Protein AF-A0A9X7IMN4-F1 (afdb_monomer)

Organism: NCBI:txid1795032

Nearest PDB structures (foldseek):
  7obj-assembly1_C  TM=5.990E-01  e=3.153E-01  Synechocystis sp. PCC 6803
  7r30-assembly1_B  TM=5.865E-01  e=4.668E-01  Synechocystis sp. PCC 6803
  1j2v-assembly1_A  TM=4.710E-01  e=2.396E+00  Pyrococcus horikoshii OT3
  3e1z-assembly1_A  TM=5.084E-01  e=6.826E+00  Trypanosoma cruzi
  4p7f-assembly1_A  TM=3.837E-01  e=7.781E+00  Mus musculus

Sequence (69 aa):
MPPLTETQQQLLQRVEREGAVAVTGRFRKTVEGLVRRGLVKYEVAHVLSESEKAPGYIYRFTVQRMTDN

Secondary structure (DSSP, 8-state):
-PPPPHHHHHHHHHHHHHSEEEEEGGGHHHHHHHHTTTSEEEEEEEEE---TTS--EEEEEEEEE----

Mean predicted aligned error: 4.49 Å

Solvent-accessible surface area (backbone atoms only — not comparable to full-atom values): 4083 Å² total; per-residue (Å²): 131,82,81,77,51,70,71,43,47,55,52,48,55,48,18,72,74,61,49,57,40,80,42,54,56,90,47,46,69,48,51,53,58,36,36,79,69,61,56,30,45,71,49,80,45,82,38,74,41,89,42,86,90,57,73,43,76,38,48,37,34,41,33,28,61,50,72,87,128

Structure (mmCIF, N/CA/C/O backbone):
data_AF-A0A9X7IMN4-F1
#
_entry.id   AF-A0A9X7IMN4-F1
#
loop_
_atom_site.group_PDB
_atom_site.id
_atom_site.type_symbol
_atom_site.label_atom_id
_atom_site.label_alt_id
_atom_site.label_comp_id
_atom_site.label_asym_id
_atom_site.label_entity_id
_atom_site.label_seq_id
_atom_site.pdbx_PDB_ins_code
_atom_site.Cartn_x
_atom_site.Cartn_y
_atom_site.Cartn_z
_atom_site.occupancy
_atom_site.B_iso_or_equiv
_atom_site.auth_seq_id
_atom_site.auth_comp_id
_atom_site.auth_asym_id
_atom_site.auth_atom_id
_atom_site.pdbx_PDB_model_num
ATOM 1 N N . MET A 1 1 ? -0.940 -1.160 20.862 1.00 71.88 1 MET A N 1
ATOM 2 C CA . MET A 1 1 ? -0.155 -0.931 19.625 1.00 71.88 1 MET A CA 1
ATOM 3 C C . MET A 1 1 ? 0.209 0.543 19.528 1.00 71.88 1 MET A C 1
ATOM 5 O O . MET A 1 1 ? -0.635 1.346 19.906 1.00 71.88 1 MET A O 1
ATOM 9 N N . PRO A 1 2 ? 1.405 0.915 19.033 1.00 85.25 2 PRO A N 1
ATOM 10 C CA . PRO A 1 2 ? 1.732 2.322 18.797 1.00 85.25 2 PRO A CA 1
ATOM 11 C C . PRO A 1 2 ? 0.794 2.929 17.739 1.00 85.25 2 PRO A C 1
ATOM 13 O O . PRO A 1 2 ? 0.245 2.173 16.924 1.00 85.25 2 PRO A O 1
ATOM 16 N N . PRO A 1 3 ? 0.603 4.257 17.712 1.00 92.88 3 PRO A N 1
ATOM 17 C CA . PRO A 1 3 ? -0.165 4.918 16.659 1.00 92.88 3 PRO A CA 1
ATOM 18 C C . PRO A 1 3 ? 0.446 4.669 15.270 1.00 92.88 3 PRO A C 1
ATOM 20 O O . PRO A 1 3 ? 1.610 4.276 15.147 1.00 92.88 3 PRO A O 1
ATOM 23 N N . LEU A 1 4 ? -0.357 4.851 14.218 1.00 94.56 4 LEU A N 1
ATOM 24 C CA . LEU A 1 4 ? 0.140 4.816 12.841 1.00 94.56 4 LEU A CA 1
ATOM 25 C C . LEU A 1 4 ? 1.080 5.999 12.599 1.00 94.56 4 LEU A C 1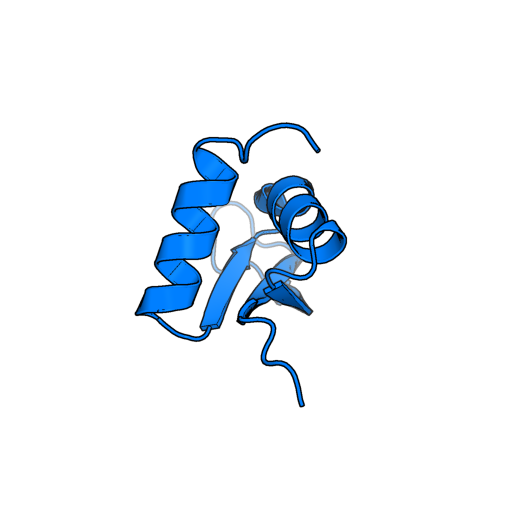
ATOM 27 O O . LEU A 1 4 ? 0.782 7.112 13.033 1.00 94.56 4 LEU A O 1
ATOM 31 N N . THR A 1 5 ? 2.174 5.768 11.874 1.00 96.12 5 THR A N 1
ATOM 32 C CA . THR A 1 5 ? 3.025 6.865 11.391 1.00 96.12 5 THR A CA 1
ATOM 33 C C . THR A 1 5 ? 2.284 7.693 10.344 1.00 96.12 5 THR A C 1
ATOM 35 O O . THR A 1 5 ? 1.353 7.201 9.707 1.00 96.12 5 THR A O 1
ATOM 38 N N . GLU A 1 6 ? 2.726 8.925 10.103 1.00 96.69 6 GLU A N 1
ATOM 39 C CA . GLU A 1 6 ? 2.1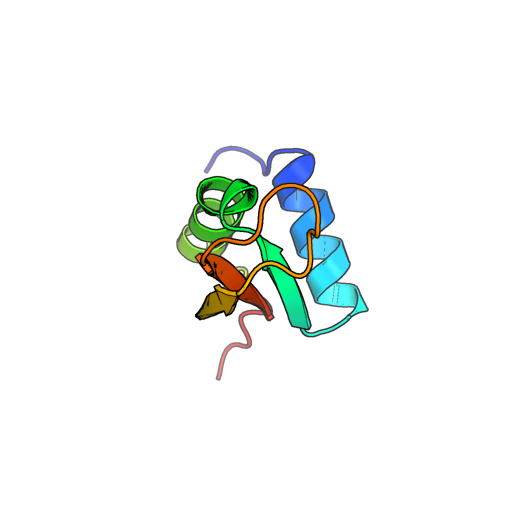19 9.801 9.093 1.00 96.69 6 GLU A CA 1
ATOM 40 C C . GLU A 1 6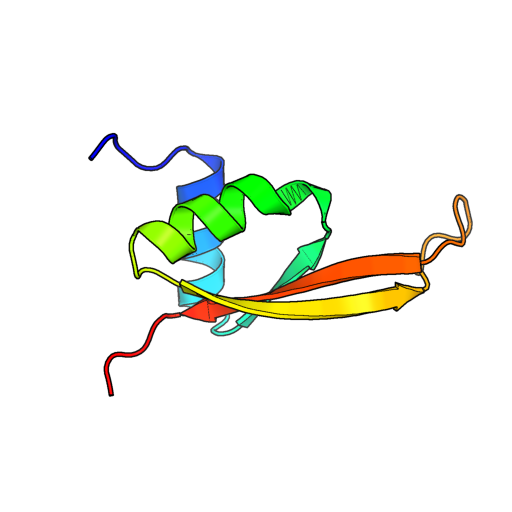 ? 2.046 9.127 7.710 1.00 96.69 6 GLU A C 1
ATOM 42 O O . GLU A 1 6 ? 0.997 9.102 7.074 1.00 96.69 6 GLU A O 1
ATOM 47 N N . THR A 1 7 ? 3.119 8.456 7.280 1.00 95.88 7 THR A N 1
ATOM 48 C CA . THR A 1 7 ? 3.145 7.728 6.001 1.00 95.88 7 THR A CA 1
ATOM 49 C C . THR A 1 7 ? 2.176 6.542 5.973 1.00 95.88 7 THR A C 1
ATOM 51 O O . THR A 1 7 ? 1.598 6.242 4.931 1.00 95.88 7 THR A O 1
ATOM 54 N N . GLN A 1 8 ? 1.988 5.850 7.103 1.00 96.88 8 GLN A N 1
ATOM 55 C CA . GLN A 1 8 ? 1.004 4.770 7.210 1.00 96.88 8 GLN A CA 1
ATOM 56 C C . GLN A 1 8 ? -0.424 5.313 7.126 1.00 96.88 8 GLN A C 1
ATOM 58 O O . GLN A 1 8 ? -1.248 4.721 6.434 1.00 96.88 8 GLN A O 1
ATOM 63 N N . GLN A 1 9 ? -0.703 6.440 7.785 1.00 97.38 9 GLN A N 1
ATOM 64 C CA . GLN A 1 9 ? -2.004 7.111 7.730 1.00 97.38 9 GLN A CA 1
ATOM 65 C C . GLN A 1 9 ? -2.324 7.586 6.311 1.00 97.38 9 GLN A C 1
ATOM 67 O O . GLN A 1 9 ? -3.391 7.271 5.795 1.00 97.38 9 GLN A O 1
ATOM 72 N N . GLN A 1 10 ? -1.380 8.261 5.650 1.00 97.38 10 GLN A N 1
ATOM 73 C CA . GLN A 1 10 ? -1.542 8.733 4.273 1.00 97.38 10 GLN A CA 1
ATOM 74 C C . GLN A 1 10 ? -1.802 7.579 3.298 1.00 97.38 10 GLN A C 1
ATOM 76 O O . GLN A 1 10 ? -2.693 7.670 2.455 1.00 97.38 10 GLN A O 1
ATOM 81 N N . LEU A 1 11 ? -1.051 6.475 3.414 1.00 96.94 11 LEU A N 1
ATOM 82 C CA . LEU A 1 11 ? -1.270 5.304 2.566 1.00 96.94 11 LEU A CA 1
ATOM 83 C C . LEU A 1 11 ? -2.645 4.675 2.823 1.00 96.94 11 LEU A C 1
ATOM 85 O O . LEU A 1 11 ? -3.337 4.340 1.866 1.00 96.94 11 LEU A O 1
ATOM 89 N N . LEU A 1 12 ? -3.049 4.543 4.088 1.00 96.75 12 LEU A N 1
ATOM 90 C CA . LEU A 1 12 ? -4.350 3.984 4.446 1.00 96.75 12 LEU A CA 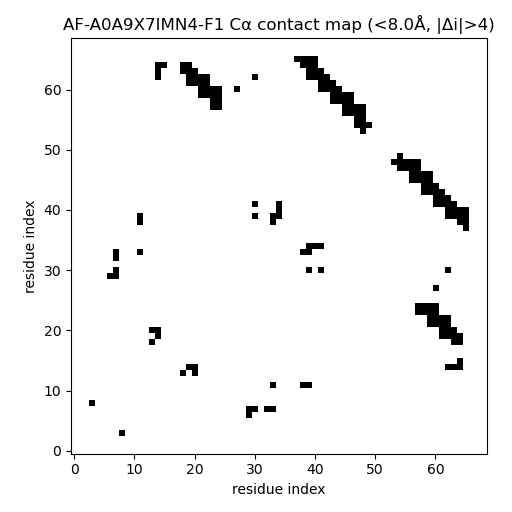1
ATOM 91 C C . LEU A 1 12 ? -5.498 4.8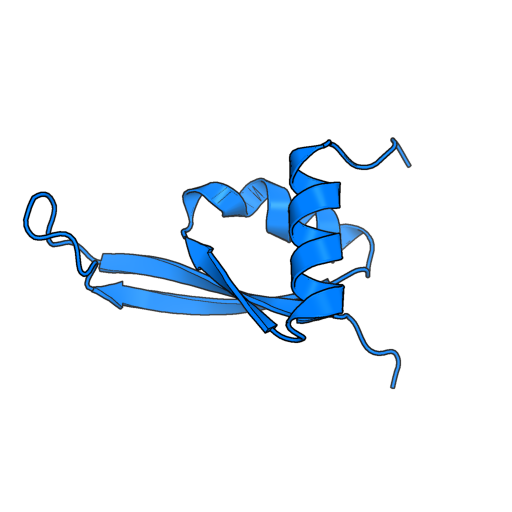42 3.903 1.00 96.75 12 LEU A C 1
ATOM 93 O O . LEU A 1 12 ? -6.341 4.317 3.187 1.00 96.75 12 LEU A O 1
ATOM 97 N N . GLN A 1 13 ? -5.480 6.156 4.141 1.00 97.25 13 GLN A N 1
ATOM 98 C CA . GLN A 1 13 ? -6.484 7.089 3.613 1.00 97.25 13 GLN A CA 1
ATOM 99 C C . GLN A 1 13 ? -6.575 7.026 2.086 1.00 97.25 13 GLN A C 1
ATOM 101 O O . GLN A 1 13 ? -7.659 7.070 1.505 1.00 97.25 13 GLN A O 1
ATOM 106 N N . ARG A 1 14 ? -5.426 6.899 1.415 1.00 97.31 14 ARG A N 1
ATOM 107 C CA . ARG A 1 14 ? -5.387 6.759 -0.037 1.00 97.31 14 ARG A CA 1
ATOM 108 C C . ARG A 1 14 ? -6.056 5.464 -0.499 1.00 97.31 14 ARG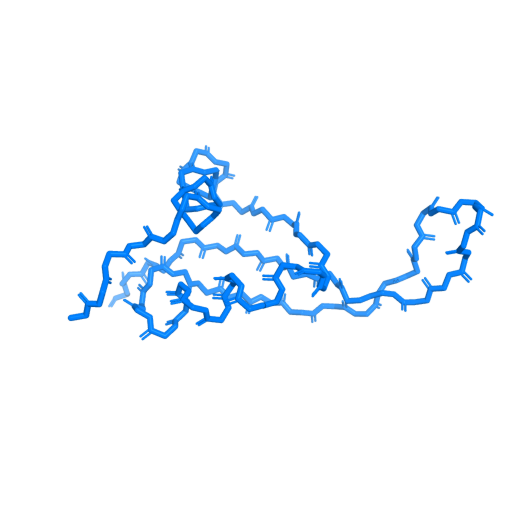 A C 1
ATOM 110 O O . ARG A 1 14 ? -6.844 5.504 -1.436 1.00 97.31 14 ARG A O 1
ATOM 117 N N . VAL A 1 15 ? -5.782 4.343 0.170 1.00 96.75 15 VAL A N 1
ATOM 118 C CA . VAL A 1 15 ? -6.438 3.052 -0.100 1.00 96.75 15 VAL A CA 1
ATOM 119 C C . VAL A 1 15 ? -7.937 3.120 0.187 1.00 96.75 15 VAL A C 1
ATOM 121 O O . VAL A 1 15 ? -8.719 2.578 -0.582 1.00 96.75 15 VAL A O 1
ATOM 124 N N . GLU A 1 16 ? -8.363 3.817 1.237 1.00 95.25 16 GLU A N 1
ATOM 125 C CA . GLU A 1 16 ? -9.786 4.004 1.543 1.00 95.25 16 GLU A CA 1
ATOM 126 C C . GLU A 1 16 ? -10.519 4.806 0.464 1.00 95.25 16 GLU A C 1
ATOM 128 O O . GLU A 1 16 ? -11.667 4.501 0.154 1.00 95.25 16 GLU A O 1
ATOM 133 N N . ARG A 1 17 ? -9.851 5.799 -0.133 1.00 96.56 17 ARG A N 1
ATOM 134 C CA . ARG A 1 17 ? -10.414 6.635 -1.199 1.00 96.56 17 ARG A CA 1
ATOM 135 C C . ARG A 1 17 ? -10.391 5.964 -2.576 1.00 96.56 17 ARG A C 1
ATOM 137 O O . ARG A 1 17 ? -11.330 6.130 -3.343 1.00 96.56 17 ARG A O 1
ATOM 144 N N . GLU A 1 18 ? -9.305 5.269 -2.913 1.00 96.19 18 GLU A N 1
ATOM 145 C CA . GLU A 1 18 ? -9.055 4.705 -4.254 1.00 96.19 18 GLU A CA 1
ATOM 146 C C . GLU A 1 18 ? -9.406 3.205 -4.348 1.00 96.19 18 GLU A C 1
ATOM 148 O O . GLU A 1 18 ? -9.426 2.638 -5.437 1.00 96.19 18 GLU A O 1
ATOM 153 N N . GLY A 1 19 ? -9.675 2.539 -3.221 1.00 94.25 19 GLY A N 1
ATOM 154 C CA . GLY A 1 19 ? -9.950 1.101 -3.115 1.00 94.25 19 GLY A CA 1
ATOM 155 C C . GLY A 1 19 ? -8.693 0.230 -3.219 1.00 94.25 19 GLY A C 1
ATOM 156 O O . GLY A 1 19 ? -8.441 -0.616 -2.355 1.00 94.25 19 GLY A O 1
ATOM 157 N N . ALA A 1 20 ? -7.880 0.461 -4.251 1.00 94.88 20 ALA A N 1
ATOM 158 C CA . ALA A 1 20 ? -6.616 -0.225 -4.495 1.00 94.88 20 ALA A CA 1
ATOM 159 C C . ALA A 1 20 ? -5.528 0.768 -4.919 1.00 94.88 20 ALA A C 1
ATOM 161 O O . ALA A 1 20 ? -5.744 1.607 -5.789 1.00 94.88 20 ALA A O 1
ATOM 162 N N . VAL A 1 21 ? -4.333 0.656 -4.338 1.00 96.81 21 VAL A N 1
ATOM 163 C CA . VAL A 1 21 ? -3.210 1.561 -4.615 1.00 96.81 21 VAL A CA 1
ATOM 164 C C . VAL A 1 21 ? -1.946 0.762 -4.897 1.00 96.81 21 VAL A C 1
ATOM 166 O O . VAL A 1 21 ? -1.524 -0.055 -4.081 1.00 96.81 21 VAL A O 1
ATOM 169 N N . ALA A 1 22 ? -1.291 1.046 -6.022 1.00 95.50 22 ALA A N 1
ATOM 170 C CA . ALA A 1 22 ? 0.027 0.504 -6.325 1.00 95.50 22 ALA A CA 1
ATOM 171 C C . ALA A 1 22 ? 1.138 1.381 -5.720 1.00 95.50 22 ALA A C 1
ATOM 173 O O . ALA A 1 22 ? 1.210 2.583 -5.985 1.00 95.50 22 ALA A O 1
ATOM 174 N N . VAL A 1 23 ? 2.043 0.778 -4.950 1.00 94.75 23 VAL A N 1
ATOM 175 C CA . VAL A 1 23 ? 3.246 1.429 -4.408 1.00 94.75 23 VAL A CA 1
ATOM 176 C C . VAL A 1 23 ? 4.500 0.628 -4.747 1.00 94.75 23 VAL A C 1
ATOM 178 O O . VAL A 1 23 ? 4.450 -0.578 -4.976 1.00 94.75 23 VAL A O 1
ATOM 181 N N . THR A 1 24 ? 5.653 1.289 -4.802 1.00 93.12 24 THR A N 1
ATOM 182 C CA . THR A 1 24 ? 6.931 0.608 -5.053 1.00 93.12 24 THR A CA 1
ATOM 183 C C . THR A 1 24 ? 7.473 -0.047 -3.781 1.00 93.12 24 THR A C 1
ATOM 185 O O . THR A 1 24 ? 7.064 0.281 -2.664 1.00 93.12 24 THR A O 1
ATOM 188 N N . GLY A 1 25 ? 8.471 -0.922 -3.926 1.00 90.25 25 GLY A N 1
ATOM 189 C CA . GLY A 1 25 ? 9.117 -1.604 -2.799 1.00 90.25 25 GLY A CA 1
ATOM 190 C C . GLY A 1 25 ? 9.753 -0.700 -1.739 1.00 90.25 25 GLY A C 1
ATOM 191 O O . GLY A 1 25 ? 9.984 -1.158 -0.621 1.00 90.25 25 GLY A O 1
ATOM 192 N N . ARG A 1 26 ? 9.942 0.599 -2.013 1.00 91.31 26 ARG A N 1
ATOM 193 C CA . ARG A 1 26 ? 10.340 1.586 -0.994 1.00 91.31 26 ARG A CA 1
ATOM 194 C C . ARG A 1 26 ? 9.340 1.659 0.168 1.00 91.31 26 ARG A C 1
ATOM 196 O 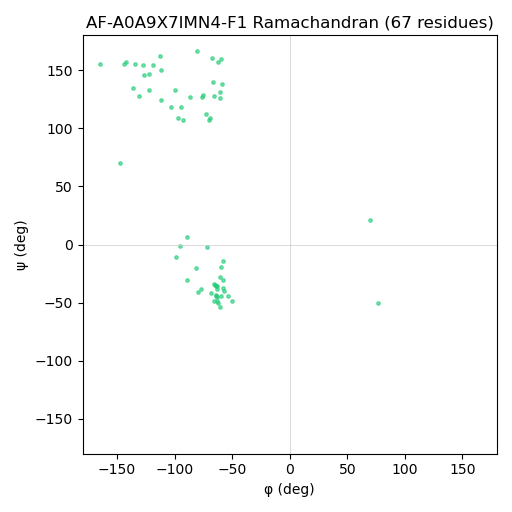O . ARG A 1 26 ? 9.738 1.911 1.301 1.00 91.31 26 ARG A O 1
ATOM 203 N N . PHE A 1 27 ? 8.059 1.401 -0.095 1.00 94.50 27 PHE A N 1
ATOM 204 C CA . PHE A 1 27 ? 6.985 1.449 0.900 1.00 94.50 27 PHE A CA 1
ATOM 205 C C . PHE A 1 27 ? 6.758 0.114 1.618 1.00 94.50 27 PHE A C 1
ATOM 207 O O . PHE A 1 27 ? 5.838 0.016 2.426 1.00 94.50 27 PHE A O 1
ATOM 214 N N . ARG A 1 28 ? 7.600 -0.905 1.386 1.00 94.94 28 ARG A N 1
ATOM 215 C CA . ARG A 1 28 ? 7.420 -2.255 1.941 1.00 94.94 28 ARG A CA 1
ATOM 216 C C . ARG A 1 28 ? 7.169 -2.259 3.451 1.00 94.94 28 A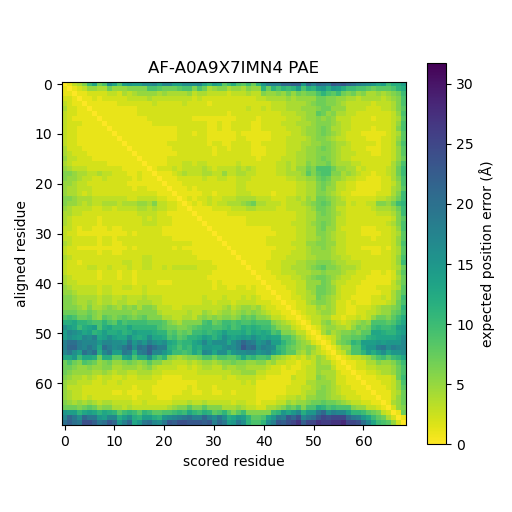RG A C 1
ATOM 218 O O . ARG A 1 28 ? 6.196 -2.853 3.898 1.00 94.94 28 ARG A O 1
ATOM 225 N N . LYS A 1 29 ? 7.984 -1.545 4.237 1.00 95.38 29 LYS A N 1
ATOM 226 C CA . LYS A 1 29 ? 7.812 -1.472 5.704 1.00 95.38 29 LYS A CA 1
ATOM 227 C C . LYS A 1 29 ? 6.485 -0.820 6.110 1.00 95.38 29 LYS A C 1
ATOM 229 O O . LYS A 1 29 ? 5.873 -1.228 7.094 1.00 95.38 29 LYS A O 1
ATOM 234 N N . THR A 1 30 ? 6.036 0.183 5.356 1.00 96.62 30 THR A N 1
ATOM 235 C CA . THR A 1 30 ? 4.746 0.851 5.572 1.00 96.62 30 THR A CA 1
ATOM 236 C C . THR A 1 30 ? 3.597 -0.121 5.318 1.00 96.62 30 THR A C 1
ATOM 238 O O . THR A 1 30 ? 2.728 -0.254 6.177 1.00 96.62 30 THR A O 1
ATOM 241 N N . VAL A 1 31 ? 3.635 -0.842 4.190 1.00 96.50 31 VAL A N 1
ATOM 242 C CA . VAL A 1 31 ? 2.635 -1.858 3.823 1.00 96.50 31 VAL A CA 1
ATOM 243 C C . VAL A 1 31 ? 2.592 -2.972 4.866 1.00 96.50 31 VAL A C 1
ATOM 245 O O . VAL A 1 31 ? 1.542 -3.220 5.448 1.00 96.50 31 VAL A O 1
ATOM 248 N N . GLU A 1 32 ? 3.734 -3.585 5.187 1.00 95.88 32 GLU A N 1
ATOM 249 C CA . GLU A 1 32 ? 3.820 -4.654 6.192 1.00 95.88 32 GLU A CA 1
ATOM 250 C C . GLU A 1 32 ? 3.310 -4.196 7.568 1.00 95.88 32 GLU A C 1
ATOM 252 O O . GLU A 1 32 ? 2.648 -4.959 8.271 1.00 95.88 32 GLU A O 1
ATOM 257 N N . GLY A 1 33 ? 3.570 -2.942 7.949 1.00 96.12 33 GLY A N 1
ATOM 258 C CA . GLY A 1 33 ? 3.071 -2.366 9.195 1.00 96.12 33 GLY A CA 1
ATOM 259 C C . GLY A 1 33 ? 1.547 -2.222 9.251 1.00 96.12 33 GLY A C 1
ATOM 260 O O . GLY A 1 33 ? 0.974 -2.398 10.324 1.00 96.12 33 GLY A O 1
ATOM 261 N N . LEU A 1 34 ? 0.891 -1.935 8.124 1.00 96.25 34 LEU A N 1
ATOM 262 C CA . LEU A 1 34 ? -0.573 -1.882 8.028 1.00 96.25 34 LEU A CA 1
ATOM 263 C C . LEU A 1 34 ? -1.194 -3.288 7.970 1.00 96.25 34 LEU A C 1
ATOM 265 O O . LEU A 1 34 ? -2.214 -3.533 8.610 1.00 96.25 34 LEU A O 1
ATOM 269 N N . VAL A 1 35 ? -0.549 -4.227 7.272 1.00 96.06 35 VAL A N 1
ATOM 270 C CA . VAL A 1 35 ? -0.993 -5.630 7.159 1.00 96.06 35 VAL A CA 1
ATOM 271 C C . VAL A 1 35 ? -0.978 -6.326 8.512 1.00 96.06 35 VAL A C 1
ATOM 273 O O . VAL A 1 35 ? -1.955 -6.957 8.895 1.00 96.06 35 VAL A O 1
ATOM 276 N N . ARG A 1 36 ? 0.097 -6.155 9.295 1.00 95.06 36 ARG A N 1
ATOM 277 C CA . ARG A 1 36 ? 0.197 -6.719 10.656 1.00 95.06 36 ARG A CA 1
ATOM 278 C C . ARG A 1 36 ? -0.899 -6.223 11.602 1.00 95.06 36 ARG A C 1
ATOM 280 O O . ARG A 1 36 ? -1.125 -6.839 12.636 1.00 95.06 36 ARG A O 1
ATOM 287 N N . ARG A 1 37 ? -1.546 -5.104 11.271 1.00 94.31 37 ARG A N 1
ATOM 288 C CA . ARG A 1 37 ? -2.663 -4.521 12.025 1.00 94.31 37 ARG A CA 1
ATOM 289 C C . ARG A 1 37 ? -4.031 -4.940 11.483 1.00 94.31 37 ARG A C 1
ATOM 291 O O . ARG A 1 37 ? -5.028 -4.487 12.028 1.00 94.31 37 ARG A O 1
ATOM 298 N N . GLY A 1 38 ? -4.077 -5.736 10.413 1.00 95.25 38 GLY A N 1
ATOM 299 C CA . GLY A 1 38 ? -5.316 -6.147 9.752 1.00 95.25 38 GLY A CA 1
ATOM 300 C C . GLY A 1 38 ? -6.024 -5.018 9.002 1.00 95.25 38 GLY A C 1
ATOM 301 O O . GLY A 1 38 ? -7.221 -5.103 8.781 1.00 95.25 38 GLY A O 1
ATOM 302 N N . LEU A 1 39 ? -5.323 -3.937 8.638 1.00 95.81 39 LEU A N 1
ATOM 303 C CA . LEU A 1 39 ? -5.951 -2.767 8.001 1.00 95.81 39 LEU A CA 1
ATOM 304 C C . LEU A 1 39 ? -5.988 -2.880 6.472 1.00 95.81 39 LEU A C 1
ATOM 306 O O . LEU A 1 39 ? -6.886 -2.357 5.813 1.00 95.81 39 LEU A O 1
ATOM 310 N N . VAL A 1 40 ? -4.996 -3.559 5.896 1.00 96.69 40 VAL A N 1
ATOM 311 C CA . VAL A 1 40 ? -4.852 -3.739 4.448 1.00 96.69 40 VAL A CA 1
ATOM 312 C C . VAL A 1 40 ? -4.340 -5.138 4.128 1.00 96.69 40 VAL A C 1
ATOM 314 O O . VAL A 1 40 ? -3.646 -5.756 4.935 1.00 96.69 40 VAL A O 1
ATOM 317 N N . LYS A 1 41 ? -4.612 -5.590 2.908 1.00 97.25 41 LYS A N 1
ATOM 318 C CA . LYS A 1 41 ? -3.950 -6.723 2.252 1.00 97.25 41 LYS A CA 1
ATOM 319 C C . LYS A 1 41 ? -3.128 -6.218 1.068 1.00 97.25 41 LYS A C 1
ATOM 321 O O . LYS A 1 41 ? -3.334 -5.093 0.607 1.00 97.25 41 LYS A O 1
ATOM 326 N N . TYR A 1 42 ? -2.190 -7.024 0.580 1.00 97.06 42 TYR A N 1
ATOM 327 C CA . TYR A 1 42 ? -1.439 -6.672 -0.621 1.00 97.06 42 TYR A CA 1
ATOM 328 C C . TYR A 1 42 ? -1.122 -7.874 -1.501 1.00 97.06 42 TYR A C 1
ATOM 330 O O . TYR A 1 42 ? -0.979 -8.995 -1.017 1.00 97.06 42 TYR A O 1
ATOM 338 N N . GLU A 1 43 ? -0.929 -7.586 -2.781 1.00 96.06 43 GLU A N 1
ATOM 339 C CA . GLU A 1 43 ? -0.289 -8.463 -3.758 1.00 96.06 43 GLU A CA 1
ATOM 340 C C . GLU A 1 43 ? 1.056 -7.862 -4.169 1.00 96.06 43 GLU A C 1
ATOM 342 O O . GLU A 1 43 ? 1.225 -6.639 -4.153 1.00 96.06 43 GLU A O 1
ATOM 347 N N . VAL A 1 44 ? 2.026 -8.704 -4.527 1.00 95.75 44 VAL A N 1
ATOM 348 C CA . VAL A 1 44 ? 3.350 -8.260 -4.972 1.00 95.75 44 VAL A CA 1
ATOM 349 C C . VAL A 1 44 ? 3.647 -8.788 -6.369 1.00 95.75 44 VAL A C 1
ATOM 351 O O . VAL A 1 44 ? 3.481 -9.972 -6.644 1.00 95.75 44 VAL A O 1
ATOM 354 N N . ALA A 1 45 ? 4.123 -7.903 -7.239 1.00 94.44 45 ALA A N 1
ATOM 355 C CA . ALA A 1 45 ? 4.587 -8.229 -8.579 1.00 94.44 45 ALA A CA 1
ATOM 356 C C . ALA A 1 45 ? 6.009 -7.700 -8.791 1.00 94.44 45 ALA A C 1
ATOM 358 O O . ALA A 1 45 ? 6.376 -6.638 -8.276 1.00 94.44 45 ALA A O 1
ATOM 359 N N . HIS A 1 46 ? 6.809 -8.429 -9.569 1.00 93.00 46 HIS A N 1
ATOM 360 C CA . HIS A 1 46 ? 8.114 -7.970 -10.040 1.00 93.00 46 HIS A CA 1
ATOM 361 C C . HIS A 1 46 ? 7.934 -7.404 -11.446 1.00 93.00 46 HIS A C 1
ATOM 363 O O . HIS A 1 46 ? 7.630 -8.138 -12.380 1.00 93.00 46 HIS A O 1
ATOM 369 N N . VAL A 1 47 ? 8.032 -6.084 -11.577 1.00 91.19 47 VAL A N 1
ATOM 370 C CA . VAL A 1 47 ? 7.710 -5.364 -12.816 1.00 91.19 47 VAL A CA 1
ATOM 371 C C . VAL A 1 47 ? 8.912 -4.568 -13.286 1.00 91.19 47 VAL A C 1
ATOM 373 O O . VAL A 1 47 ? 9.679 -4.064 -12.465 1.00 91.19 47 VAL A O 1
ATOM 376 N N . LEU A 1 48 ? 9.080 -4.432 -14.600 1.00 89.94 48 LEU A N 1
ATOM 377 C CA . LEU A 1 48 ? 10.093 -3.538 -15.145 1.00 89.94 48 LEU A CA 1
ATOM 378 C C . LEU A 1 48 ? 9.729 -2.092 -14.782 1.00 89.94 48 LEU A C 1
ATOM 380 O O . LEU A 1 48 ? 8.599 -1.653 -14.988 1.00 89.94 48 LEU A O 1
ATOM 384 N N . SER A 1 49 ? 10.682 -1.369 -14.201 1.00 83.50 49 SER A N 1
ATOM 385 C CA . SER A 1 49 ? 10.554 0.057 -13.924 1.00 83.50 49 SER A CA 1
ATOM 386 C C . SER A 1 49 ? 10.350 0.825 -15.228 1.00 83.50 49 SER A C 1
ATOM 388 O O . SER A 1 49 ? 11.133 0.675 -16.161 1.00 83.50 49 SER A O 1
ATOM 390 N N . GLU A 1 50 ? 9.349 1.704 -15.257 1.00 81.56 50 GLU A N 1
ATOM 391 C CA . GLU A 1 50 ? 9.123 2.660 -16.354 1.00 81.56 50 GLU A CA 1
ATOM 392 C C . GLU A 1 50 ? 10.173 3.790 -16.366 1.00 81.56 50 GLU A C 1
ATOM 394 O O . GLU A 1 50 ? 10.150 4.667 -17.224 1.00 81.56 50 GLU A O 1
ATOM 399 N N . SER A 1 51 ? 11.103 3.808 -15.401 1.00 77.62 51 SER A N 1
ATOM 400 C CA . SER A 1 51 ? 12.163 4.810 -15.357 1.00 77.62 51 SER A CA 1
ATOM 401 C C . SER A 1 51 ? 13.210 4.559 -16.438 1.00 77.62 51 SER A C 1
ATOM 403 O O . SER A 1 51 ? 14.021 3.642 -16.325 1.00 77.62 51 SER A O 1
ATOM 405 N N . GLU A 1 52 ? 13.279 5.462 -17.413 1.00 75.25 52 GLU A N 1
ATOM 406 C CA . GLU A 1 52 ? 14.321 5.463 -18.451 1.00 75.25 52 GLU A CA 1
ATOM 407 C C . GLU A 1 52 ? 15.741 5.602 -17.873 1.00 75.25 52 GLU A C 1
ATOM 409 O O . GLU A 1 52 ?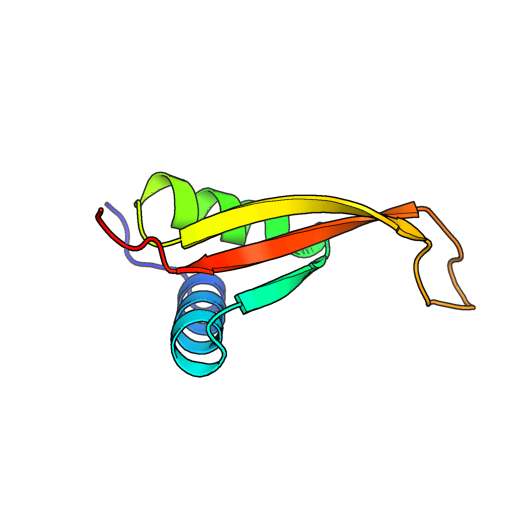 16.707 5.115 -18.450 1.00 75.25 52 GLU A O 1
ATOM 414 N N . LYS A 1 53 ? 15.878 6.245 -16.705 1.00 77.81 53 LYS A N 1
ATOM 415 C CA . LYS A 1 53 ? 17.173 6.483 -16.041 1.00 77.81 53 LYS A CA 1
ATOM 416 C C . LYS A 1 53 ? 17.684 5.282 -15.245 1.00 77.81 53 LYS A C 1
ATOM 418 O O . LYS A 1 53 ? 18.866 5.229 -14.922 1.00 77.81 53 LYS A O 1
ATOM 423 N N . ALA A 1 54 ? 16.801 4.356 -14.885 1.00 67.75 54 ALA A N 1
ATOM 424 C CA . ALA A 1 54 ? 17.134 3.161 -14.120 1.00 67.75 54 ALA A CA 1
ATOM 425 C C . ALA A 1 54 ? 16.214 2.006 -14.552 1.00 67.75 54 ALA A C 1
ATOM 427 O O . ALA A 1 54 ? 15.319 1.613 -13.788 1.00 67.75 54 ALA A O 1
ATOM 428 N N . PRO A 1 55 ? 16.401 1.483 -15.780 1.00 75.50 55 PRO A N 1
ATOM 429 C CA . PRO A 1 55 ? 15.631 0.352 -16.268 1.00 75.50 55 PRO A CA 1
ATOM 430 C C . PRO A 1 55 ? 16.043 -0.887 -15.473 1.00 75.50 55 PRO A C 1
ATOM 432 O O . PRO A 1 55 ? 17.159 -1.391 -15.578 1.00 75.50 55 PRO A O 1
ATOM 435 N N . GLY A 1 56 ? 15.145 -1.358 -14.620 1.00 85.69 56 GLY A N 1
ATOM 436 C CA . GLY A 1 56 ? 15.389 -2.505 -13.759 1.00 85.69 56 GLY A CA 1
ATOM 437 C C . GLY A 1 56 ? 14.091 -3.031 -13.180 1.00 85.69 56 GLY A C 1
ATOM 438 O O . GLY A 1 56 ? 13.101 -2.305 -13.085 1.00 85.69 56 GLY A O 1
ATOM 439 N N . TYR A 1 57 ? 14.078 -4.305 -12.807 1.00 88.56 57 TYR A N 1
ATOM 440 C CA . TYR A 1 57 ? 12.895 -4.891 -12.202 1.00 88.56 57 TYR A CA 1
ATOM 441 C C . TYR A 1 57 ? 12.748 -4.440 -10.747 1.00 88.56 57 TYR A C 1
ATOM 443 O O . TYR A 1 57 ? 13.657 -4.599 -9.929 1.00 88.56 57 TYR A O 1
ATOM 451 N N . ILE A 1 58 ? 11.577 -3.909 -10.414 1.00 90.31 58 ILE A N 1
ATOM 452 C CA . ILE A 1 58 ? 11.218 -3.427 -9.084 1.00 90.31 58 ILE A CA 1
ATOM 453 C C . ILE A 1 58 ? 10.026 -4.204 -8.536 1.00 90.31 58 ILE A C 1
ATOM 455 O O . ILE A 1 58 ? 9.186 -4.715 -9.275 1.00 90.31 58 ILE A O 1
ATOM 459 N N . TYR A 1 59 ? 9.923 -4.261 -7.212 1.00 91.81 59 TYR A N 1
ATOM 460 C CA . TYR A 1 59 ? 8.701 -4.729 -6.571 1.00 91.81 59 TYR A CA 1
ATOM 461 C C . TYR A 1 59 ? 7.617 -3.652 -6.652 1.00 91.81 59 TYR A C 1
ATOM 463 O O . TYR A 1 59 ? 7.837 -2.510 -6.230 1.00 91.81 59 TYR A O 1
ATOM 471 N N . ARG A 1 60 ? 6.438 -4.039 -7.137 1.00 94.88 60 ARG A N 1
ATOM 472 C CA . ARG A 1 60 ? 5.194 -3.273 -7.060 1.00 94.88 60 ARG A CA 1
ATOM 473 C C . ARG A 1 60 ? 4.240 -4.000 -6.117 1.00 94.88 60 ARG A C 1
ATOM 475 O O . ARG A 1 60 ? 3.961 -5.178 -6.301 1.00 94.88 60 ARG A O 1
ATOM 482 N N . PHE A 1 61 ? 3.773 -3.283 -5.106 1.00 96.06 61 PHE A N 1
ATOM 483 C CA . PHE A 1 61 ? 2.803 -3.742 -4.123 1.00 96.06 61 PHE A CA 1
ATOM 484 C C . PHE A 1 61 ? 1.450 -3.135 -4.472 1.00 96.06 61 PHE A C 1
ATOM 486 O O . PHE A 1 61 ? 1.318 -1.912 -4.450 1.00 96.06 61 PHE A O 1
ATOM 493 N N . THR A 1 62 ? 0.459 -3.963 -4.773 1.00 97.12 62 THR A N 1
ATOM 494 C CA . THR A 1 62 ? -0.932 -3.525 -4.922 1.00 97.12 62 THR A CA 1
ATOM 495 C C . THR A 1 62 ? -1.609 -3.685 -3.574 1.00 97.12 62 THR A C 1
ATOM 497 O O . THR A 1 62 ? -1.839 -4.803 -3.128 1.00 97.12 62 THR A O 1
ATOM 500 N N . VAL A 1 63 ? -1.873 -2.572 -2.900 1.00 97.38 63 VAL A N 1
ATOM 501 C CA . VAL A 1 63 ? -2.423 -2.524 -1.544 1.00 97.38 63 VAL A CA 1
ATOM 502 C C . VAL A 1 63 ? -3.920 -2.261 -1.619 1.00 97.38 63 VAL A C 1
ATOM 504 O O . VAL A 1 63 ? -4.349 -1.351 -2.322 1.00 97.38 63 VAL A O 1
ATOM 507 N N . GLN A 1 64 ? -4.708 -3.033 -0.881 1.00 97.00 64 GLN A N 1
ATOM 508 C CA . GLN A 1 64 ? -6.166 -2.940 -0.846 1.00 97.00 64 GLN A CA 1
ATOM 509 C C . GLN A 1 64 ? -6.666 -2.987 0.591 1.00 97.00 64 GLN A C 1
ATOM 511 O O . GLN A 1 64 ? -6.009 -3.554 1.467 1.00 97.00 64 GLN A O 1
ATOM 516 N N . ARG A 1 65 ? -7.852 -2.431 0.840 1.00 94.06 65 ARG A N 1
ATOM 517 C CA . ARG A 1 65 ? -8.480 -2.500 2.162 1.00 94.06 65 ARG A CA 1
ATOM 518 C C . ARG A 1 65 ? -8.696 -3.957 2.577 1.00 94.06 65 ARG A C 1
ATOM 520 O O . ARG A 1 65 ? -9.122 -4.788 1.771 1.00 94.06 65 ARG A O 1
ATOM 527 N N . MET A 1 66 ? -8.414 -4.254 3.842 1.00 90.44 66 MET A N 1
ATOM 528 C CA . MET A 1 66 ? -8.836 -5.511 4.448 1.00 90.44 66 MET A CA 1
ATOM 529 C C . MET A 1 66 ? -10.357 -5.435 4.615 1.00 90.44 66 MET A C 1
ATOM 531 O O . MET A 1 66 ? -10.864 -4.625 5.385 1.00 90.44 66 MET A O 1
ATOM 535 N N . THR A 1 67 ? -11.086 -6.177 3.793 1.00 77.88 67 THR A N 1
ATOM 536 C CA . THR A 1 67 ? -12.527 -6.378 3.949 1.00 77.88 67 THR A CA 1
ATOM 537 C C . THR A 1 67 ? -12.700 -7.668 4.733 1.00 77.88 67 THR A C 1
ATOM 539 O O . THR A 1 67 ? -12.217 -8.712 4.290 1.00 77.88 67 THR A O 1
ATOM 542 N N . ASP A 1 68 ? -13.303 -7.573 5.918 1.00 59.69 68 ASP A N 1
ATOM 543 C CA . ASP A 1 68 ? -13.768 -8.741 6.659 1.00 59.69 68 ASP A CA 1
ATOM 544 C C . ASP A 1 68 ? -14.801 -9.463 5.786 1.00 59.69 68 ASP A C 1
ATOM 546 O O . ASP A 1 68 ? -15.725 -8.833 5.265 1.00 59.69 68 ASP A O 1
ATOM 550 N N . ASN A 1 69 ? -14.575 -10.754 5.557 1.00 43.78 69 ASN A N 1
ATOM 551 C CA . ASN A 1 69 ? -15.521 -11.637 4.884 1.00 43.78 69 ASN A CA 1
ATOM 552 C C . ASN A 1 69 ? -16.459 -12.257 5.916 1.00 43.78 69 ASN A C 1
ATOM 554 O O . ASN A 1 69 ? -15.935 -12.673 6.975 1.00 43.78 69 ASN A O 1
#

Foldseek 3Di:
DDDQDPVLVVVLVVQVVVQKDKDWCVCVVSLVVCVVVLFKDWDWDFDFDPDPVDGDTTIIIIIGGRDDD

Radius of gyration: 12.87 Å; Cα contacts (8 Å, |Δi|>4): 94; chains: 1; bounding box: 33×21×38 Å

pLDDT: mean 91.11, std 9.73, range [43.78, 97.38]